Protein AF-A0A3M4BGN0-F1 (afdb_monomer)

Mean predicted aligned error: 14.98 Å

Secondary structure (DSSP, 8-state):
------------------------------------EEEEEEEEEE-GGGTTTS--EEEEEESSHHHHHHHHHHHHHHHHSPPPPPPTTS-HHHHHHHHHHHHHHHHHSTTHHHHHTTEEEEEEEEEE--

Radius of gyration: 33.38 Å; Cα contacts (8 Å, |Δi|>4): 127; chains: 1; bounding box: 102×39×57 Å

Structure (mmCIF, N/CA/C/O backbone):
data_AF-A0A3M4BGN0-F1
#
_entry.id   AF-A0A3M4BGN0-F1
#
loop_
_atom_site.group_PDB
_atom_site.id
_atom_site.type_symbol
_atom_site.label_atom_id
_atom_site.label_alt_id
_atom_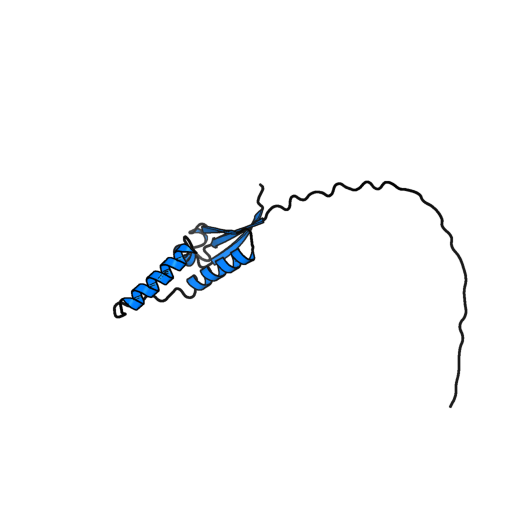site.label_comp_id
_atom_site.label_asym_id
_atom_site.label_entity_id
_atom_site.label_seq_id
_atom_site.pdbx_PDB_ins_code
_atom_site.Cartn_x
_atom_site.Cartn_y
_atom_site.Cartn_z
_atom_site.occupancy
_atom_site.B_iso_or_equiv
_atom_site.auth_seq_id
_atom_site.auth_comp_id
_atom_site.auth_asym_id
_atom_site.auth_atom_id
_atom_site.pdbx_PDB_model_num
ATOM 1 N N . MET A 1 1 ? -81.820 -8.443 -18.147 1.00 42.22 1 MET A N 1
ATOM 2 C CA . MET A 1 1 ? -81.457 -9.299 -16.997 1.00 42.22 1 MET A CA 1
ATOM 3 C C . MET A 1 1 ? -80.895 -8.373 -15.920 1.00 42.22 1 MET A C 1
ATOM 5 O O . MET A 1 1 ? -79.830 -7.822 -16.129 1.00 42.22 1 MET A O 1
ATOM 9 N N . THR A 1 2 ? -81.742 -7.835 -15.027 1.00 41.97 2 THR A N 1
ATOM 10 C CA . THR A 1 2 ? -81.914 -8.295 -13.619 1.00 41.97 2 THR A CA 1
ATOM 11 C C . THR A 1 2 ? -80.572 -8.353 -12.878 1.00 41.97 2 THR A C 1
ATOM 13 O O . THR A 1 2 ? -79.748 -9.171 -13.249 1.00 41.97 2 THR A O 1
ATOM 16 N N . GLY A 1 3 ? -80.254 -7.575 -11.845 1.00 36.34 3 GLY A N 1
ATOM 17 C CA . GLY A 1 3 ? -81.049 -6.799 -10.890 1.00 36.34 3 GLY A CA 1
ATOM 18 C C . GLY A 1 3 ? -80.558 -7.112 -9.461 1.00 36.34 3 GLY A C 1
ATOM 19 O O . GLY A 1 3 ? -80.111 -8.230 -9.232 1.00 36.34 3 GLY A O 1
ATOM 20 N N . LYS A 1 4 ? -80.760 -6.160 -8.529 1.00 47.09 4 LYS A N 1
ATOM 21 C CA . LYS A 1 4 ? -80.704 -6.251 -7.041 1.00 47.09 4 LYS A CA 1
ATOM 22 C C . LYS A 1 4 ? -79.312 -6.121 -6.390 1.00 47.09 4 LYS A C 1
ATOM 24 O O . LYS A 1 4 ? -78.408 -6.850 -6.757 1.00 47.09 4 LYS A O 1
ATOM 29 N N . SER A 1 5 ? -79.011 -5.160 -5.502 1.00 42.41 5 SER A N 1
ATOM 30 C CA . SER A 1 5 ? -79.666 -4.572 -4.297 1.00 42.41 5 SER A CA 1
ATOM 31 C C . SER A 1 5 ? -79.125 -5.177 -2.997 1.00 42.41 5 SER A C 1
ATOM 33 O O . SER A 1 5 ? -79.227 -6.386 -2.834 1.00 42.41 5 SER A O 1
ATOM 35 N N . ALA A 1 6 ? -78.665 -4.313 -2.076 1.00 44.16 6 ALA A N 1
ATOM 36 C CA . ALA A 1 6 ? -78.954 -4.269 -0.620 1.00 44.16 6 ALA A CA 1
ATOM 37 C C . ALA A 1 6 ? -77.784 -3.563 0.116 1.00 44.16 6 ALA A C 1
ATOM 39 O O . ALA A 1 6 ? -76.650 -4.006 0.014 1.00 44.16 6 ALA A O 1
ATOM 40 N N . THR A 1 7 ? -77.931 -2.346 0.654 1.00 40.47 7 THR A N 1
ATOM 41 C CA . THR A 1 7 ? -78.602 -1.944 1.916 1.00 40.47 7 THR A CA 1
ATOM 42 C C . THR A 1 7 ? -77.749 -2.214 3.169 1.00 40.47 7 THR A C 1
ATOM 44 O O . THR A 1 7 ? -77.512 -3.359 3.534 1.00 40.47 7 THR A O 1
ATOM 47 N N . ALA A 1 8 ? -77.323 -1.125 3.829 1.00 46.25 8 ALA A N 1
ATOM 48 C CA . ALA A 1 8 ? -76.659 -1.079 5.143 1.00 46.25 8 ALA A CA 1
ATOM 49 C C . ALA A 1 8 ? -77.583 -1.543 6.294 1.00 46.25 8 ALA A C 1
ATOM 51 O O . ALA A 1 8 ? -78.798 -1.612 6.099 1.00 46.25 8 ALA A O 1
ATOM 52 N N . PRO A 1 9 ? -77.063 -1.740 7.526 1.00 49.66 9 PRO A N 1
ATOM 53 C CA . PRO A 1 9 ? -77.361 -0.701 8.519 1.00 49.66 9 PRO A CA 1
ATOM 54 C C . PRO A 1 9 ? -76.294 -0.428 9.603 1.00 49.66 9 PRO A C 1
ATOM 56 O O . PRO A 1 9 ? -75.340 -1.163 9.825 1.00 49.66 9 PRO A O 1
ATOM 59 N N . LYS A 1 10 ? -76.557 0.704 10.264 1.00 46.44 10 LYS A N 1
ATOM 60 C CA . LYS A 1 10 ? -75.937 1.364 11.421 1.00 46.44 10 LYS A CA 1
ATOM 61 C C . LYS A 1 10 ? -75.920 0.537 12.726 1.00 46.44 10 LYS A C 1
ATOM 63 O O . LYS A 1 10 ? -76.901 -0.128 13.038 1.00 46.44 10 LYS A O 1
ATOM 68 N N . GLY A 1 11 ? -74.909 0.799 13.561 1.00 36.41 11 GLY A N 1
ATOM 69 C CA . GLY A 1 11 ? -74.920 0.764 15.041 1.00 36.41 11 GLY A CA 1
ATOM 70 C C . GLY A 1 11 ? -73.712 1.595 15.524 1.00 36.41 11 GLY A C 1
ATOM 71 O O . GLY A 1 11 ? -72.624 1.379 15.007 1.00 36.41 11 GLY A O 1
ATOM 72 N N . LEU A 1 12 ? -73.820 2.722 16.253 1.00 35.22 12 LEU A N 1
ATOM 73 C CA . LEU A 1 12 ? -74.226 2.908 17.666 1.00 35.22 12 LEU A CA 1
ATOM 74 C C . LEU A 1 12 ? -73.412 1.950 18.577 1.00 35.22 12 LEU A C 1
ATOM 76 O O . LEU A 1 12 ? -73.491 0.753 18.358 1.00 35.22 12 LEU A O 1
ATOM 80 N N . VAL A 1 13 ? -72.615 2.327 19.590 1.00 42.50 13 VAL A N 1
ATOM 81 C CA . VAL A 1 13 ? -72.640 3.462 20.534 1.00 42.50 13 VAL A CA 1
ATOM 82 C C . VAL A 1 13 ? -71.286 3.578 21.274 1.00 42.50 13 VAL A C 1
ATOM 84 O O . VAL A 1 13 ? -70.591 2.586 21.455 1.00 42.50 13 VAL A O 1
ATOM 87 N N . ALA A 1 14 ? -70.993 4.803 21.723 1.00 42.88 14 ALA A N 1
ATOM 88 C CA . ALA A 1 14 ? -70.187 5.275 22.861 1.00 42.88 14 ALA A CA 1
ATOM 89 C C . ALA A 1 14 ? -69.300 4.322 23.702 1.00 42.88 14 ALA A C 1
ATOM 91 O O . ALA A 1 14 ? -69.783 3.370 24.304 1.00 42.88 14 ALA A O 1
ATOM 92 N N . ALA A 1 15 ? -68.071 4.784 23.972 1.00 46.44 15 ALA A N 1
ATOM 93 C CA . ALA A 1 15 ? -67.510 4.786 25.326 1.00 46.44 15 ALA A CA 1
ATOM 94 C C . ALA A 1 15 ? -66.529 5.959 25.511 1.00 46.44 15 ALA A C 1
ATOM 96 O O . ALA A 1 15 ? -65.530 6.094 24.811 1.00 46.44 15 ALA A O 1
ATOM 97 N N . VAL A 1 16 ? -66.879 6.816 26.467 1.00 44.47 16 VAL A N 1
ATOM 98 C CA . VAL A 1 16 ? -66.052 7.837 27.114 1.00 44.47 16 VAL A CA 1
ATOM 99 C C . VAL A 1 16 ? -64.874 7.170 27.831 1.00 44.47 16 VAL A C 1
ATOM 101 O O . VAL A 1 16 ? -65.072 6.153 28.492 1.00 44.47 16 VAL A O 1
ATOM 104 N N . ASN A 1 17 ? -63.691 7.790 27.812 1.00 44.62 17 ASN A N 1
ATOM 105 C CA . ASN A 1 17 ? -62.961 7.970 29.065 1.00 44.62 17 ASN A CA 1
ATOM 106 C C . ASN A 1 17 ? -62.031 9.180 29.024 1.00 44.62 17 ASN A C 1
ATOM 108 O O . ASN A 1 17 ? -61.251 9.383 28.097 1.00 44.62 17 ASN A O 1
ATOM 112 N N . GLN A 1 18 ? -62.188 10.001 30.050 1.00 39.91 18 GLN A N 1
ATOM 113 C CA . GLN A 1 18 ? -61.552 11.283 30.256 1.00 39.91 18 GLN A CA 1
ATOM 114 C C . GLN A 1 18 ? -60.597 11.150 31.439 1.00 39.91 18 GLN A C 1
ATOM 116 O O . GLN A 1 18 ? -60.998 10.654 32.487 1.00 39.91 18 GLN A O 1
ATOM 121 N N . GLY A 1 19 ? -59.376 11.660 31.274 1.00 35.94 19 GLY A N 1
ATOM 122 C CA . GLY A 1 19 ? -58.417 11.883 32.355 1.00 35.94 19 GLY A CA 1
ATOM 123 C C . GLY A 1 19 ? -57.215 10.943 32.311 1.00 35.94 19 GLY A C 1
ATOM 124 O O . GLY A 1 19 ? -57.357 9.744 32.494 1.00 35.94 19 GLY A O 1
ATOM 125 N N . ASP A 1 20 ? -56.017 11.489 32.115 1.00 41.50 20 ASP A N 1
ATOM 126 C CA . ASP A 1 20 ? -55.219 11.866 33.280 1.00 41.50 20 ASP A CA 1
ATOM 127 C C . ASP A 1 20 ? -54.148 12.899 32.900 1.00 41.50 20 ASP A C 1
ATOM 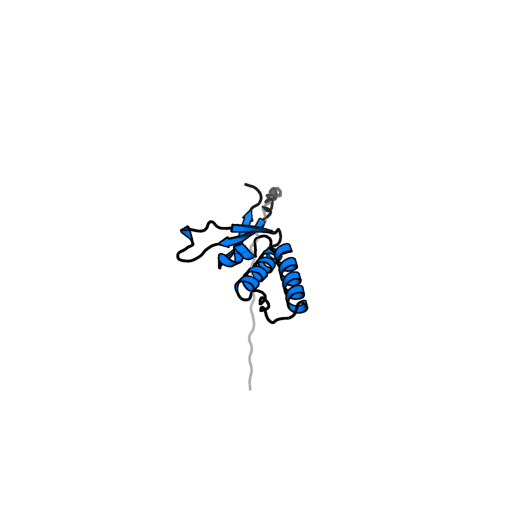129 O O . ASP A 1 20 ? -53.633 12.933 31.782 1.00 41.50 20 ASP A O 1
ATOM 133 N N . LYS A 1 21 ? -53.889 13.816 33.829 1.00 47.06 21 LYS A N 1
ATOM 134 C CA . LYS A 1 21 ? -52.903 14.885 33.719 1.00 47.06 21 LYS A CA 1
ATOM 135 C C . LYS A 1 21 ? -51.541 14.325 34.107 1.00 47.06 21 LYS A C 1
ATOM 137 O O . LYS A 1 21 ? -51.410 13.830 35.214 1.00 47.06 21 LYS A O 1
ATOM 142 N N . SER A 1 22 ? -50.504 14.565 33.310 1.00 44.34 22 SER A N 1
ATOM 143 C CA . SER A 1 22 ? -49.144 14.772 33.833 1.00 44.34 22 SER A CA 1
ATOM 144 C C . SER A 1 22 ? -48.285 15.498 32.790 1.00 44.34 22 SER A C 1
ATOM 146 O O . SER A 1 22 ? -47.874 14.890 31.802 1.00 44.34 22 SER A O 1
ATOM 148 N N . PRO A 1 23 ? -48.012 16.806 32.975 1.00 54.91 23 PRO A N 1
ATOM 149 C CA . PRO A 1 23 ? -46.808 17.413 32.423 1.00 54.91 23 PRO A CA 1
ATOM 150 C C . PRO A 1 23 ? -45.602 16.819 33.177 1.00 54.91 23 PRO A C 1
ATOM 152 O O . PRO A 1 23 ? -45.789 16.119 34.165 1.00 54.91 23 PRO A O 1
ATOM 155 N N . TRP A 1 24 ? -44.371 17.115 32.764 1.00 49.50 24 TRP A N 1
ATOM 156 C CA . TRP A 1 24 ? -43.132 16.653 33.421 1.00 49.50 24 TRP A CA 1
ATOM 157 C C . TRP A 1 24 ? -42.713 15.203 33.105 1.00 49.50 24 TRP A C 1
ATOM 159 O O . TRP A 1 24 ? -42.538 14.369 33.988 1.00 49.50 24 TRP A O 1
ATOM 169 N N . LEU A 1 25 ? -42.393 14.934 31.839 1.00 45.56 25 LEU A N 1
ATOM 170 C CA . LEU A 1 25 ? -41.218 14.109 31.554 1.00 45.56 25 LEU A CA 1
ATOM 171 C C . LEU A 1 25 ? -40.114 15.038 31.065 1.00 45.56 25 LEU A C 1
ATOM 173 O O . LEU A 1 25 ? -40.009 15.386 29.892 1.00 45.56 25 LEU A O 1
ATOM 177 N N . THR A 1 26 ? -39.364 15.511 32.058 1.00 49.91 26 THR A N 1
ATOM 178 C CA . THR A 1 26 ? -37.948 15.858 32.009 1.00 49.91 26 THR A CA 1
ATOM 179 C C . THR A 1 26 ? -37.274 15.327 30.751 1.00 49.91 26 THR A C 1
ATOM 181 O O . THR A 1 26 ? -37.213 14.116 30.538 1.00 49.91 26 THR A O 1
ATOM 184 N N . ALA A 1 27 ? -36.750 16.244 29.936 1.00 52.84 27 ALA A N 1
ATOM 185 C CA . ALA A 1 27 ? -35.773 15.921 28.916 1.00 52.84 27 ALA A CA 1
ATOM 186 C C . ALA A 1 27 ? -34.683 15.063 29.567 1.00 52.84 27 ALA A C 1
ATOM 188 O O . ALA A 1 27 ? -33.934 15.548 30.418 1.00 52.84 27 ALA A O 1
ATOM 189 N N . ALA A 1 28 ? -34.631 13.781 29.205 1.00 52.94 28 ALA A N 1
ATOM 190 C CA . ALA A 1 28 ? -33.478 12.960 29.515 1.00 52.94 28 ALA A CA 1
ATOM 191 C C . ALA A 1 28 ? -32.243 13.713 28.998 1.00 52.94 28 ALA A C 1
ATOM 193 O O . ALA A 1 28 ? -32.307 14.270 27.890 1.00 52.94 28 ALA A O 1
ATOM 194 N N . PRO A 1 29 ? -31.136 13.781 29.758 1.00 48.94 29 PRO A N 1
ATOM 195 C CA . PRO A 1 29 ? -29.893 14.234 29.167 1.00 48.94 29 PRO A CA 1
ATOM 196 C C . PRO A 1 29 ? -29.678 13.351 27.940 1.00 48.94 29 PRO A C 1
ATOM 198 O O . PRO A 1 29 ? -29.674 12.124 28.056 1.00 48.94 29 PRO A O 1
ATOM 201 N N . ARG A 1 30 ? -29.574 13.960 26.750 1.00 54.06 30 ARG A N 1
ATOM 202 C CA . ARG A 1 30 ? -28.987 13.252 25.616 1.00 54.06 30 ARG A CA 1
ATOM 203 C C . ARG A 1 30 ? -27.653 12.780 26.157 1.00 54.06 30 ARG A C 1
ATOM 205 O O . ARG A 1 30 ? -26.814 13.621 26.481 1.00 54.06 30 ARG A O 1
ATOM 212 N N . SER A 1 31 ? -27.504 11.473 26.347 1.00 48.56 31 SER A N 1
ATOM 213 C CA . SER A 1 31 ? -26.191 10.877 26.460 1.00 48.56 31 SER A CA 1
ATOM 214 C C . SER A 1 31 ? -25.467 11.378 25.229 1.00 48.56 31 SER A C 1
ATOM 216 O O . SER A 1 31 ? -25.762 10.960 24.113 1.00 48.56 31 SER A O 1
ATOM 218 N N . THR A 1 32 ? -24.608 12.373 25.413 1.00 55.81 32 THR A N 1
ATOM 219 C CA . THR A 1 32 ? -23.556 12.641 24.462 1.00 55.81 32 THR A CA 1
ATOM 220 C C . THR A 1 32 ? -22.716 11.379 24.535 1.00 55.81 32 THR A C 1
ATOM 222 O O . THR A 1 32 ? -21.774 11.299 25.320 1.00 55.81 32 THR A O 1
ATOM 225 N N . GLU A 1 33 ? -23.105 10.348 23.778 1.00 52.66 33 GLU A N 1
ATOM 226 C CA . GLU A 1 33 ? -22.125 9.471 23.174 1.00 52.66 33 GLU A CA 1
ATOM 227 C C . GLU A 1 33 ? -21.112 10.447 22.594 1.00 52.66 33 GLU A C 1
ATOM 229 O O . GLU A 1 33 ? -21.384 11.164 21.629 1.00 52.66 33 GLU A O 1
ATOM 234 N N . ARG A 1 34 ? -19.963 10.586 23.264 1.00 56.44 34 ARG A N 1
ATOM 235 C CA . ARG A 1 34 ? -18.777 10.992 22.534 1.00 56.44 34 ARG A CA 1
ATOM 236 C C . ARG A 1 34 ? -18.714 9.947 21.440 1.00 56.44 34 ARG A C 1
ATOM 238 O O . ARG A 1 34 ? -18.432 8.797 21.762 1.00 56.44 34 ARG A O 1
ATOM 245 N N . SER A 1 35 ? -19.077 10.307 20.209 1.00 58.34 35 SER A N 1
ATOM 246 C CA . SER A 1 35 ? -18.742 9.484 19.058 1.00 58.34 35 SER A CA 1
ATOM 247 C C . SER A 1 35 ? -17.264 9.178 19.225 1.00 58.34 35 SER A C 1
ATOM 249 O O . SER A 1 35 ? -16.440 10.092 19.151 1.00 58.34 35 SER A O 1
ATOM 251 N N . MET A 1 36 ? -16.947 7.936 19.590 1.00 63.72 36 MET A N 1
ATOM 252 C CA . MET A 1 36 ? -15.570 7.483 19.653 1.00 63.72 36 MET A CA 1
ATOM 253 C C . MET A 1 36 ? -15.055 7.680 18.238 1.00 63.72 36 MET A C 1
ATOM 255 O O . MET A 1 36 ? -15.559 7.052 17.305 1.00 63.72 36 MET A O 1
ATOM 259 N N . ALA A 1 37 ? -14.149 8.639 18.057 1.00 79.38 37 ALA A N 1
ATOM 260 C CA . ALA A 1 37 ? -13.588 8.894 16.745 1.00 79.38 37 ALA A CA 1
ATOM 261 C C . ALA A 1 37 ? -12.899 7.593 16.323 1.00 79.38 37 ALA A C 1
ATOM 263 O O . ALA A 1 37 ? -11.991 7.125 16.998 1.00 79.38 37 ALA A O 1
ATOM 264 N N . THR A 1 38 ? -13.407 6.940 15.287 1.00 88.94 38 THR A N 1
ATOM 265 C CA . THR A 1 38 ? -12.817 5.697 14.789 1.00 88.94 38 THR A CA 1
ATOM 266 C C . THR A 1 38 ? -11.781 6.075 13.751 1.00 88.94 38 THR A C 1
ATOM 268 O O . THR A 1 38 ? -12.030 6.946 12.920 1.00 88.94 38 THR A O 1
ATOM 271 N N . VAL A 1 39 ? -10.613 5.449 13.822 1.00 94.31 39 VAL A N 1
ATOM 272 C CA . VAL A 1 39 ? -9.598 5.531 12.774 1.00 94.31 39 VAL A CA 1
ATOM 273 C C . VAL A 1 39 ? -9.399 4.164 12.150 1.00 94.31 39 VAL A C 1
ATOM 275 O O . VAL A 1 39 ? -9.663 3.135 12.765 1.00 94.31 39 VAL A O 1
ATOM 278 N N . PHE A 1 40 ? -8.917 4.165 10.921 1.00 95.25 40 PHE A N 1
ATOM 279 C CA . PHE A 1 40 ? -8.779 2.990 10.083 1.00 95.25 40 PHE A CA 1
ATOM 280 C C . PHE A 1 40 ? -7.293 2.717 9.875 1.00 95.25 40 PHE A C 1
ATOM 282 O O . PHE A 1 40 ? -6.595 3.492 9.222 1.00 95.25 40 PHE A O 1
ATOM 289 N N . LEU A 1 41 ? -6.786 1.643 10.477 1.00 94.88 41 LEU A N 1
ATOM 290 C CA . LEU A 1 41 ? -5.396 1.216 10.340 1.00 94.88 41 LEU A CA 1
ATOM 291 C C . LEU A 1 41 ? -5.276 0.218 9.193 1.00 94.88 41 LEU A C 1
ATOM 293 O O . LEU A 1 41 ? -5.821 -0.879 9.276 1.00 94.88 41 LEU A O 1
ATOM 297 N N . VAL A 1 42 ? -4.497 0.563 8.171 1.00 95.38 42 VAL A N 1
ATOM 298 C CA . VAL A 1 42 ? -4.052 -0.395 7.158 1.00 95.38 42 VAL A CA 1
ATOM 299 C C . VAL A 1 42 ? -2.834 -1.150 7.680 1.00 95.38 42 VAL A C 1
ATOM 301 O O . VAL A 1 42 ? -1.862 -0.550 8.151 1.00 95.38 42 VAL A O 1
ATOM 304 N N . MET A 1 43 ? -2.879 -2.474 7.591 1.00 94.88 43 MET A N 1
ATOM 305 C CA . MET A 1 43 ? -1.846 -3.371 8.097 1.00 94.88 43 MET A CA 1
ATOM 306 C C . MET A 1 43 ? -1.617 -4.526 7.122 1.00 94.88 43 MET A C 1
ATOM 308 O O . MET A 1 43 ? -2.561 -5.050 6.530 1.00 94.88 43 MET A O 1
ATOM 312 N N . ALA A 1 44 ? -0.360 -4.943 6.988 1.00 93.19 44 ALA A N 1
ATOM 313 C CA . ALA A 1 44 ? 0.006 -6.168 6.294 1.00 93.19 44 ALA A CA 1
ATOM 314 C C . ALA A 1 44 ? 0.172 -7.317 7.297 1.00 93.19 44 ALA A C 1
ATOM 316 O O . ALA A 1 44 ? 0.798 -7.167 8.348 1.00 93.19 44 ALA A O 1
ATOM 317 N N . THR A 1 45 ? -0.385 -8.480 6.978 1.00 87.62 45 THR A N 1
ATOM 318 C CA . THR A 1 45 ? -0.316 -9.689 7.806 1.00 87.62 45 THR A CA 1
ATOM 319 C C . THR A 1 45 ? 0.206 -10.839 6.963 1.00 87.62 45 THR A C 1
ATOM 321 O O . THR A 1 45 ? -0.085 -10.925 5.779 1.00 87.62 45 THR A O 1
ATOM 324 N N . ALA A 1 46 ? 1.047 -11.692 7.541 1.00 79.69 46 ALA A N 1
ATOM 325 C CA . ALA A 1 46 ? 1.490 -12.887 6.842 1.00 79.69 46 ALA A CA 1
ATOM 326 C C . ALA A 1 46 ? 0.409 -13.961 6.983 1.00 79.69 46 ALA A C 1
ATOM 328 O O . ALA A 1 46 ? -0.134 -14.147 8.074 1.00 79.69 46 ALA A O 1
ATOM 329 N N . SER A 1 47 ? 0.120 -14.692 5.910 1.00 68.50 47 SER A N 1
ATOM 330 C CA . SER A 1 47 ? -0.743 -15.874 5.971 1.00 68.50 47 SER A CA 1
ATOM 331 C C . SER A 1 47 ? 0.036 -17.172 5.764 1.00 68.50 47 SER A C 1
ATOM 333 O O . SER A 1 47 ? 1.222 -17.188 5.421 1.00 68.50 47 SER A O 1
ATOM 335 N N . GLY A 1 48 ? -0.642 -18.293 6.011 1.00 66.62 48 GLY A N 1
ATOM 336 C CA . GLY A 1 48 ? -0.103 -19.625 5.762 1.00 66.62 48 GLY A CA 1
ATOM 337 C C . GLY A 1 48 ? 1.018 -20.019 6.725 1.00 66.62 48 GLY A C 1
ATOM 338 O O . GLY A 1 48 ? 1.038 -19.625 7.889 1.00 66.62 48 GLY A O 1
ATOM 339 N N . PHE A 1 49 ? 1.962 -20.826 6.236 1.00 60.34 49 PHE A N 1
ATOM 340 C CA . PHE A 1 49 ? 3.000 -21.471 7.054 1.00 60.34 49 PHE A CA 1
ATOM 341 C C . PHE A 1 49 ? 3.964 -20.481 7.739 1.00 60.34 49 PHE A C 1
ATOM 343 O O . PHE A 1 49 ? 4.638 -20.845 8.695 1.00 60.34 49 PHE A O 1
ATOM 350 N N . ARG A 1 50 ? 4.012 -19.222 7.276 1.00 65.50 50 ARG A N 1
ATOM 351 C CA . ARG A 1 50 ? 4.870 -18.155 7.823 1.00 65.50 50 ARG A CA 1
ATOM 352 C C . ARG A 1 50 ? 4.132 -17.157 8.719 1.00 65.50 50 ARG A C 1
ATOM 354 O O . ARG A 1 50 ? 4.757 -16.218 9.208 1.00 65.50 50 ARG A O 1
ATOM 361 N N . ALA A 1 51 ? 2.833 -17.343 8.964 1.00 66.88 51 ALA A N 1
ATOM 362 C CA . ALA A 1 51 ? 2.040 -16.430 9.793 1.00 66.88 51 ALA A CA 1
ATOM 363 C C . ALA A 1 51 ? 2.602 -16.283 11.221 1.00 66.88 51 ALA A C 1
ATOM 365 O O . ALA A 1 51 ? 2.553 -15.206 11.804 1.00 66.88 51 ALA A O 1
ATOM 366 N N . SER A 1 52 ? 3.197 -17.346 11.768 1.00 67.44 52 SER A N 1
ATOM 367 C CA . SER A 1 52 ? 3.862 -17.344 13.079 1.00 67.44 52 SER A CA 1
ATOM 368 C C . SER A 1 52 ? 5.270 -16.736 13.076 1.00 67.44 52 SER A C 1
ATOM 370 O O . SER A 1 52 ? 5.805 -16.445 14.141 1.00 67.44 52 SER A O 1
ATOM 372 N N . GLU A 1 53 ? 5.882 -16.548 11.906 1.00 71.56 53 GLU A N 1
ATOM 373 C CA . GLU A 1 53 ? 7.260 -16.052 11.759 1.00 71.56 53 GLU A CA 1
ATOM 374 C C . GLU A 1 53 ? 7.322 -14.546 11.482 1.00 71.56 53 GLU A C 1
ATOM 376 O O . GLU A 1 53 ? 8.363 -13.918 11.671 1.00 71.56 53 GLU A O 1
ATOM 381 N N . ARG A 1 54 ? 6.212 -13.950 11.034 1.00 79.06 54 ARG A N 1
ATOM 382 C CA . ARG A 1 54 ? 6.135 -12.529 10.692 1.00 79.06 54 ARG A CA 1
ATOM 383 C C . ARG A 1 54 ? 5.098 -11.824 11.543 1.00 79.06 54 ARG A C 1
ATOM 385 O O . ARG A 1 54 ? 3.903 -12.079 11.434 1.00 79.06 54 ARG A O 1
ATOM 392 N N . GLN A 1 55 ? 5.573 -10.881 12.352 1.00 84.81 55 GLN A N 1
ATOM 393 C CA . GLN A 1 55 ? 4.683 -9.978 13.065 1.00 84.81 55 GLN A CA 1
ATOM 394 C C . GLN A 1 55 ? 3.917 -9.100 12.072 1.00 84.81 55 GLN A C 1
ATOM 396 O O . GLN A 1 55 ? 4.529 -8.644 11.098 1.00 84.81 55 GLN A O 1
ATOM 401 N N . PRO A 1 56 ? 2.620 -8.843 12.320 1.00 88.19 56 PRO A N 1
ATOM 402 C CA . PRO A 1 56 ? 1.845 -7.889 11.545 1.00 88.19 56 PRO A CA 1
ATOM 403 C C . PRO A 1 56 ? 2.558 -6.542 11.427 1.00 88.19 56 PRO A C 1
ATOM 405 O O . PRO A 1 56 ? 3.097 -6.030 12.409 1.00 88.19 56 PRO A O 1
ATOM 408 N N . LEU A 1 57 ? 2.554 -5.975 10.225 1.00 90.94 57 LEU A N 1
ATOM 409 C CA . LEU A 1 57 ? 3.219 -4.718 9.917 1.00 90.94 57 LEU A CA 1
ATOM 410 C C . LEU A 1 57 ? 2.167 -3.606 9.787 1.00 90.94 57 LEU A C 1
ATOM 412 O O . LEU A 1 57 ? 1.463 -3.564 8.775 1.00 90.94 57 LEU A O 1
ATOM 416 N N . PRO A 1 58 ? 2.016 -2.715 10.786 1.00 92.44 58 PRO A N 1
ATOM 417 C CA . PRO A 1 58 ? 1.154 -1.546 10.656 1.00 92.44 58 PRO A CA 1
ATOM 418 C C . PRO A 1 58 ? 1.761 -0.571 9.643 1.00 92.44 58 PRO A C 1
ATOM 420 O O . PRO A 1 58 ? 2.955 -0.282 9.702 1.00 92.44 58 PRO A O 1
ATOM 423 N N . LEU A 1 59 ? 0.944 -0.067 8.717 1.00 94.00 59 LEU A N 1
ATOM 424 C CA . LEU A 1 59 ? 1.428 0.743 7.600 1.00 94.00 59 LEU A CA 1
ATOM 425 C C . LEU A 1 59 ? 1.011 2.203 7.725 1.00 94.00 59 LEU A C 1
ATOM 427 O O . LEU A 1 59 ? 1.858 3.095 7.731 1.00 94.00 59 LEU A O 1
ATOM 431 N N . ARG A 1 60 ? -0.297 2.457 7.823 1.00 94.31 60 ARG A N 1
ATOM 432 C CA . ARG A 1 60 ? -0.835 3.820 7.838 1.00 94.31 60 ARG A CA 1
ATOM 433 C C . ARG A 1 60 ? -2.213 3.879 8.481 1.00 94.31 60 ARG A C 1
ATOM 435 O O . ARG A 1 60 ? -2.992 2.940 8.368 1.00 94.31 60 ARG A O 1
ATOM 442 N N . VAL A 1 61 ? -2.500 4.998 9.140 1.00 94.38 61 VAL A N 1
ATOM 443 C CA . VAL A 1 61 ? -3.793 5.287 9.766 1.00 94.38 61 VAL A CA 1
ATOM 444 C C . VAL A 1 61 ? -4.521 6.362 8.966 1.00 94.38 61 VAL A C 1
ATOM 446 O O . VAL A 1 61 ? -3.907 7.347 8.552 1.00 94.38 61 VAL A O 1
ATOM 449 N N . PHE A 1 62 ? -5.825 6.181 8.791 1.00 94.88 62 PHE A N 1
ATOM 450 C CA . PHE A 1 62 ? -6.734 7.098 8.113 1.00 94.88 62 PHE A CA 1
ATOM 451 C C . PHE A 1 62 ? -7.910 7.447 9.023 1.00 94.88 62 PHE A C 1
ATOM 453 O O . PHE A 1 62 ? -8.285 6.671 9.899 1.00 94.88 62 PHE A O 1
ATOM 460 N N . VAL A 1 63 ? -8.499 8.621 8.819 1.00 94.38 63 VAL A N 1
ATOM 461 C CA . VAL A 1 63 ? -9.738 9.028 9.509 1.00 94.38 63 VAL A CA 1
ATOM 462 C C . VAL A 1 63 ? -10.968 8.634 8.689 1.00 94.38 63 VAL A C 1
ATOM 464 O O . VAL A 1 63 ? -12.040 8.430 9.248 1.00 94.38 63 VAL A O 1
ATOM 467 N N . ASP A 1 64 ? -10.803 8.487 7.374 1.00 94.25 64 ASP A N 1
ATOM 468 C CA . ASP A 1 64 ? -11.843 8.052 6.452 1.00 94.25 64 ASP A CA 1
ATOM 469 C C . ASP A 1 64 ? -11.600 6.607 5.993 1.00 94.25 64 ASP A C 1
ATOM 471 O O . ASP A 1 64 ? -10.476 6.216 5.663 1.00 94.25 64 ASP A O 1
ATOM 475 N N . ARG A 1 65 ? -12.666 5.800 5.987 1.00 94.38 65 ARG A N 1
ATOM 476 C CA . ARG A 1 65 ? -12.595 4.382 5.618 1.00 94.38 65 ARG A CA 1
ATOM 477 C C . ARG A 1 65 ? -12.299 4.194 4.131 1.00 94.38 65 ARG A C 1
ATOM 479 O O . ARG A 1 65 ? -11.508 3.327 3.781 1.00 94.38 65 ARG A O 1
ATOM 486 N N . SER A 1 66 ? -12.911 5.010 3.275 1.00 96.69 66 SER A N 1
ATOM 487 C CA . SER A 1 66 ? -12.750 4.912 1.822 1.00 96.69 66 SER A CA 1
ATOM 488 C C . SER A 1 66 ? -11.334 5.282 1.384 1.00 96.69 66 SER A C 1
ATOM 490 O O . SER A 1 66 ? -10.791 4.647 0.483 1.00 96.69 66 SER A O 1
ATOM 492 N N . GLU A 1 67 ? -10.688 6.231 2.069 1.00 96.38 67 GLU A N 1
ATOM 493 C CA . GLU A 1 67 ? -9.269 6.528 1.854 1.00 96.38 67 GLU A CA 1
ATOM 494 C C . GLU A 1 67 ? -8.371 5.348 2.249 1.00 96.38 67 GLU A C 1
ATOM 496 O O . GLU A 1 67 ? -7.422 5.033 1.529 1.00 96.38 67 GLU A O 1
ATOM 501 N N . ALA A 1 68 ? -8.679 4.672 3.363 1.00 96.06 68 ALA A N 1
ATOM 502 C CA . ALA A 1 68 ? -7.940 3.491 3.804 1.00 96.06 68 ALA A CA 1
ATOM 503 C C . ALA A 1 68 ? -8.080 2.324 2.820 1.00 96.06 68 ALA A C 1
ATOM 505 O O . ALA A 1 68 ? -7.076 1.713 2.458 1.00 96.06 68 ALA A O 1
ATOM 506 N N . ASP A 1 69 ? -9.305 2.039 2.372 1.00 96.31 69 ASP A N 1
ATOM 507 C CA . ASP A 1 69 ? -9.581 0.976 1.404 1.00 96.31 69 ASP A CA 1
ATOM 508 C C . ASP A 1 69 ? -8.93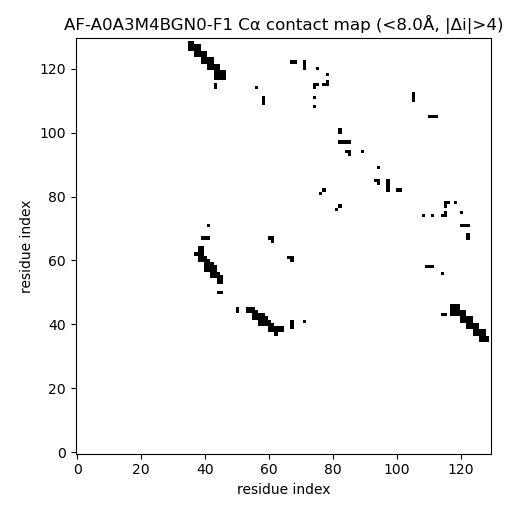5 1.305 0.041 1.00 96.31 69 ASP A C 1
ATOM 510 O O . ASP A 1 69 ? -8.241 0.471 -0.530 1.00 96.31 69 ASP A O 1
ATOM 514 N N . GLY A 1 70 ? -9.015 2.552 -0.436 1.00 95.69 70 GLY A N 1
ATOM 515 C CA . GLY A 1 70 ? -8.344 2.956 -1.678 1.00 95.69 70 GLY A CA 1
ATOM 516 C C . GLY A 1 70 ? -6.811 2.914 -1.598 1.00 95.69 70 GLY A C 1
ATOM 517 O O . GLY A 1 70 ? -6.134 2.704 -2.605 1.00 95.69 70 GLY A O 1
ATOM 518 N N . TRP A 1 71 ? -6.234 3.110 -0.410 1.00 95.38 71 TRP A N 1
ATOM 519 C CA . TRP A 1 71 ? -4.797 2.930 -0.189 1.00 95.38 71 TRP A CA 1
ATOM 520 C C . TRP A 1 71 ? -4.413 1.443 -0.093 1.00 95.38 71 TRP A C 1
ATOM 522 O O . TRP A 1 71 ? -3.364 1.046 -0.599 1.00 95.38 71 TRP A O 1
ATOM 532 N N . LEU A 1 72 ? -5.276 0.613 0.504 1.00 94.44 72 LEU A N 1
ATOM 533 C CA . LEU A 1 72 ? -5.151 -0.846 0.535 1.00 94.44 72 LEU A CA 1
ATOM 534 C C . LEU A 1 72 ? -5.164 -1.447 -0.879 1.00 94.44 72 LEU A C 1
ATOM 536 O O . LEU A 1 72 ? -4.305 -2.271 -1.191 1.00 94.44 72 LEU A O 1
ATOM 540 N N . ASP A 1 73 ? -6.082 -1.007 -1.739 1.00 94.88 73 ASP A N 1
ATOM 541 C CA . ASP A 1 73 ? -6.210 -1.502 -3.115 1.00 94.88 73 ASP A CA 1
ATOM 542 C C . ASP A 1 73 ? -4.916 -1.288 -3.910 1.00 94.88 73 ASP A C 1
ATOM 544 O O . ASP A 1 73 ? -4.415 -2.210 -4.546 1.00 94.88 73 ASP A O 1
ATOM 548 N N . LYS A 1 74 ? -4.281 -0.118 -3.773 1.00 93.00 74 LYS A N 1
ATOM 549 C CA . LYS A 1 74 ? -2.991 0.175 -4.424 1.00 93.00 74 LYS A CA 1
ATOM 550 C C . LYS A 1 74 ? -1.851 -0.735 -3.960 1.00 93.00 74 LYS A C 1
ATOM 552 O O . LYS A 1 74 ? -0.930 -1.006 -4.734 1.00 93.00 74 LYS A O 1
ATOM 557 N N . LEU A 1 75 ? -1.872 -1.187 -2.704 1.00 92.31 75 LEU A N 1
ATOM 558 C CA . LEU A 1 75 ? -0.906 -2.174 -2.212 1.00 92.31 75 LEU A CA 1
ATOM 559 C C . LEU A 1 75 ? -1.164 -3.559 -2.797 1.00 92.31 75 LEU A C 1
ATOM 561 O O . LEU A 1 75 ? -0.209 -4.249 -3.151 1.00 92.31 75 LEU A O 1
ATOM 565 N N . ILE A 1 76 ? -2.433 -3.958 -2.892 1.00 92.69 76 ILE A N 1
ATOM 566 C CA . ILE A 1 76 ? -2.828 -5.228 -3.504 1.00 92.69 76 ILE A CA 1
ATOM 567 C C . ILE A 1 76 ? -2.436 -5.227 -4.983 1.00 92.69 76 ILE A C 1
ATOM 569 O O . ILE A 1 76 ? -1.790 -6.170 -5.431 1.00 92.69 76 ILE A O 1
ATOM 573 N N . ASP A 1 77 ? -2.732 -4.151 -5.711 1.00 92.75 77 ASP A N 1
ATOM 574 C CA . ASP A 1 77 ? -2.355 -3.988 -7.116 1.00 92.75 77 ASP A CA 1
ATOM 575 C C . ASP A 1 77 ? -0.844 -4.125 -7.306 1.00 92.75 77 ASP A C 1
ATOM 577 O O . ASP A 1 77 ? -0.393 -4.873 -8.171 1.00 92.75 77 ASP A O 1
ATOM 581 N N . TYR A 1 78 ? -0.046 -3.471 -6.455 1.00 91.50 78 TYR A N 1
ATOM 582 C CA . TYR A 1 78 ? 1.409 -3.607 -6.497 1.00 91.50 78 TYR A CA 1
ATOM 583 C C . TYR A 1 78 ? 1.880 -5.030 -6.166 1.00 91.50 78 TYR A C 1
ATOM 585 O O . TYR A 1 78 ? 2.836 -5.514 -6.764 1.00 91.50 78 TYR A O 1
ATOM 593 N N . HIS A 1 79 ? 1.234 -5.711 -5.216 1.00 90.62 79 HIS A N 1
ATOM 594 C CA . HIS A 1 79 ? 1.558 -7.097 -4.879 1.00 90.62 79 HIS A CA 1
ATOM 595 C C . HIS A 1 79 ? 1.268 -8.057 -6.045 1.00 90.62 79 HIS A C 1
ATOM 597 O O . HIS A 1 79 ? 2.051 -8.972 -6.297 1.00 90.62 79 HIS A O 1
ATOM 603 N N . VAL A 1 80 ? 0.158 -7.846 -6.755 1.00 91.81 80 VAL A N 1
ATOM 604 C CA . VAL A 1 80 ? -0.291 -8.703 -7.860 1.00 91.81 80 VAL A CA 1
ATOM 605 C C . VAL A 1 80 ? 0.465 -8.406 -9.154 1.00 91.81 80 VAL A C 1
ATOM 607 O O . VAL A 1 80 ? 0.842 -9.329 -9.874 1.00 91.81 80 VAL A O 1
ATOM 610 N N . SER A 1 81 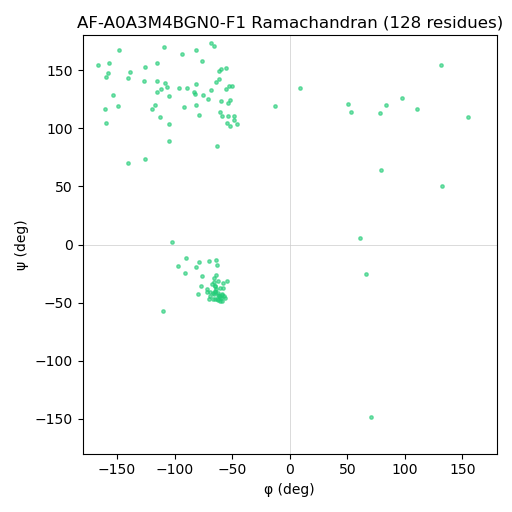? 0.670 -7.129 -9.461 1.00 91.50 81 SER A N 1
ATOM 611 C CA . SER A 1 81 ? 1.230 -6.656 -10.725 1.00 91.50 81 SER A CA 1
ATOM 612 C C . SER A 1 81 ? 2.185 -5.483 -10.480 1.00 91.50 81 SER A C 1
ATOM 614 O O . SER A 1 81 ? 1.867 -4.340 -10.828 1.00 91.50 81 SER A O 1
ATOM 616 N N . PRO A 1 82 ? 3.363 -5.733 -9.879 1.00 88.75 82 PRO A N 1
ATOM 617 C CA . PRO A 1 82 ? 4.355 -4.685 -9.688 1.00 88.75 82 PRO A CA 1
ATOM 618 C C . PRO A 1 82 ? 4.816 -4.132 -11.050 1.00 88.75 82 PRO A C 1
ATOM 620 O O . PRO A 1 82 ? 4.846 -4.886 -12.026 1.00 88.75 82 PRO A O 1
ATOM 623 N N . PRO A 1 83 ? 5.205 -2.844 -11.137 1.00 88.56 83 PRO A N 1
ATOM 624 C CA . PRO A 1 83 ? 5.760 -2.275 -12.360 1.00 88.56 83 PRO A CA 1
ATOM 625 C C . PRO A 1 83 ? 6.921 -3.114 -12.895 1.00 88.56 83 PRO A C 1
ATOM 627 O O . PRO A 1 83 ? 7.898 -3.356 -12.177 1.00 88.56 83 PRO A O 1
ATOM 630 N N . GLU A 1 84 ? 6.803 -3.547 -14.150 1.00 89.81 84 GLU A N 1
ATOM 631 C CA . GLU A 1 84 ? 7.806 -4.382 -14.805 1.00 89.81 84 GLU A C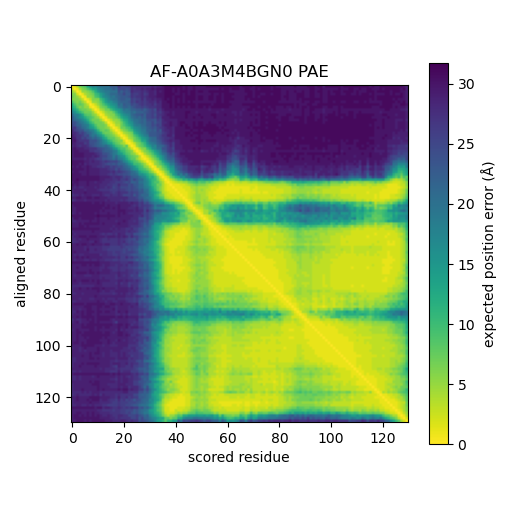A 1
ATOM 632 C C . GLU A 1 84 ? 9.142 -3.644 -14.846 1.00 89.81 84 GLU A C 1
ATOM 634 O O . GLU A 1 84 ? 9.236 -2.509 -15.311 1.00 89.81 84 GLU A O 1
ATOM 639 N N . GLN A 1 85 ? 10.171 -4.274 -14.285 1.00 91.88 85 GLN A N 1
ATOM 640 C CA . GLN A 1 85 ? 11.507 -3.707 -14.290 1.00 91.88 85 GLN A CA 1
ATOM 641 C C . GLN A 1 85 ? 12.107 -3.862 -15.694 1.00 91.88 85 GLN A C 1
ATOM 643 O O . GLN A 1 85 ? 12.150 -4.996 -16.178 1.00 91.88 85 GLN A O 1
ATOM 648 N N . PRO A 1 86 ? 12.632 -2.782 -16.303 1.00 93.25 86 PRO A N 1
ATOM 649 C CA . PRO A 1 86 ? 13.337 -2.879 -17.573 1.00 93.25 86 PRO A CA 1
ATOM 650 C C . PRO A 1 86 ? 14.491 -3.888 -17.515 1.00 93.25 86 PRO A C 1
ATOM 652 O O . PRO A 1 86 ? 15.099 -4.146 -16.469 1.00 93.25 86 PRO A O 1
ATOM 655 N N . HIS A 1 87 ? 14.808 -4.469 -18.661 1.00 91.88 87 HIS A N 1
ATOM 656 C CA . HIS A 1 87 ? 15.886 -5.422 -18.846 1.00 91.88 87 HIS A CA 1
ATOM 657 C C . HIS A 1 87 ? 17.179 -4.735 -19.297 1.00 91.88 87 HIS A C 1
ATOM 659 O O . HIS A 1 87 ? 17.207 -3.592 -19.739 1.00 91.88 87 HIS A O 1
ATOM 665 N N . GLY A 1 88 ? 18.308 -5.441 -19.186 1.00 82.00 88 GLY A N 1
ATOM 666 C CA . GLY A 1 88 ? 19.632 -4.862 -19.454 1.00 82.00 88 GLY A CA 1
ATOM 667 C C . GLY A 1 88 ? 19.877 -4.409 -20.901 1.00 82.00 88 GLY A C 1
ATOM 668 O O . GLY A 1 88 ? 20.857 -3.715 -21.149 1.00 82.00 88 GLY A O 1
ATOM 669 N N . SER A 1 89 ? 19.025 -4.810 -21.848 1.00 88.50 89 SER A N 1
ATOM 670 C CA . SER A 1 89 ? 19.041 -4.338 -23.240 1.00 88.50 89 SER A CA 1
ATOM 671 C C . SER A 1 89 ? 18.172 -3.105 -23.486 1.00 88.50 89 SER A C 1
ATOM 673 O O . SER A 1 89 ? 18.258 -2.530 -24.571 1.00 88.50 89 SER A O 1
ATOM 675 N N . ASP A 1 90 ? 17.331 -2.738 -22.521 1.00 91.62 90 ASP A N 1
ATOM 676 C CA . ASP A 1 90 ? 16.384 -1.636 -22.647 1.00 91.62 90 ASP A CA 1
ATOM 677 C C . ASP A 1 90 ? 17.110 -0.299 -22.505 1.00 91.62 90 ASP A C 1
ATOM 679 O O . ASP A 1 90 ? 18.233 -0.215 -21.990 1.00 91.62 90 ASP A O 1
ATOM 683 N N . ASN A 1 91 ? 16.500 0.755 -23.036 1.00 93.31 91 ASN A N 1
ATOM 684 C CA . ASN A 1 91 ? 17.170 2.041 -23.159 1.00 93.31 91 ASN A CA 1
ATOM 685 C C . ASN A 1 91 ? 17.134 2.824 -21.824 1.00 93.31 91 ASN A C 1
ATOM 687 O O . ASN A 1 91 ? 16.411 2.488 -20.888 1.00 93.31 91 ASN A O 1
ATOM 691 N N . GLU A 1 92 ? 17.933 3.891 -21.715 1.00 94.12 92 GLU A N 1
ATOM 692 C CA . GLU A 1 92 ? 17.997 4.706 -20.486 1.00 94.12 92 GLU A CA 1
ATOM 693 C C . GLU A 1 92 ? 16.670 5.425 -20.163 1.00 94.12 92 GLU A C 1
ATOM 695 O O . GLU A 1 92 ? 16.404 5.717 -18.996 1.00 94.12 92 GLU A O 1
ATOM 700 N N . GLU A 1 93 ? 15.836 5.705 -21.170 1.00 94.06 93 GLU A N 1
ATOM 701 C CA . GLU A 1 93 ? 14.518 6.326 -20.993 1.00 94.06 93 GLU A CA 1
ATOM 702 C C . GLU A 1 93 ? 13.579 5.375 -20.241 1.00 94.06 93 GLU A C 1
ATOM 704 O O . GLU A 1 93 ? 13.048 5.768 -19.201 1.00 94.06 93 GLU A O 1
ATOM 709 N N . ASP A 1 94 ? 13.518 4.100 -20.639 1.00 93.88 94 ASP A N 1
ATOM 710 C CA . ASP A 1 94 ? 12.740 3.051 -19.964 1.00 93.88 94 ASP A CA 1
ATOM 711 C C . ASP A 1 94 ? 13.159 2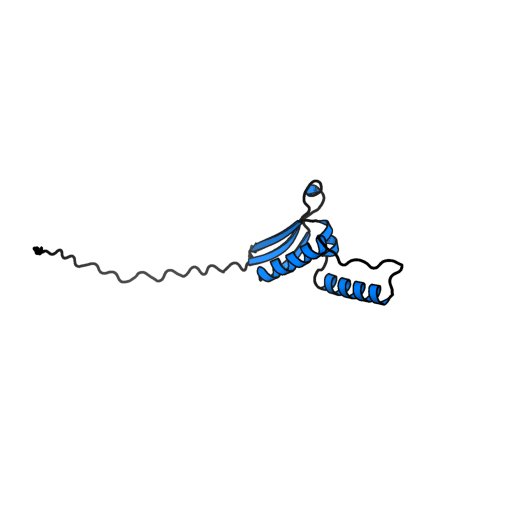.921 -18.483 1.00 93.88 94 ASP A C 1
ATOM 713 O O . ASP A 1 94 ? 12.338 2.897 -17.559 1.00 93.88 94 ASP A O 1
ATOM 717 N N . TRP A 1 95 ? 14.473 2.924 -18.223 1.00 93.69 95 TRP A N 1
ATOM 718 C CA . TRP A 1 95 ? 15.025 2.912 -16.864 1.00 93.69 95 TRP A CA 1
ATOM 719 C C . TRP A 1 95 ? 14.690 4.170 -16.060 1.00 93.69 95 TRP A C 1
ATOM 721 O O . TRP A 1 95 ? 14.545 4.111 -14.832 1.00 93.69 95 TRP A O 1
ATOM 731 N N . SER A 1 96 ? 14.639 5.335 -16.703 1.00 94.31 96 SER A N 1
ATOM 732 C CA . SER A 1 96 ? 14.279 6.600 -16.062 1.00 94.31 96 SER A CA 1
ATOM 733 C C . SER A 1 96 ? 12.797 6.629 -15.688 1.00 94.31 96 SER A C 1
ATOM 735 O O . SER A 1 96 ? 12.465 6.941 -14.540 1.00 94.31 96 SER A O 1
ATOM 737 N N . GLU A 1 97 ? 11.916 6.234 -16.607 1.00 94.25 97 GLU A N 1
ATOM 738 C CA . GLU A 1 97 ? 10.470 6.165 -16.386 1.00 94.25 97 GLU A CA 1
ATOM 739 C C . GLU A 1 97 ? 10.119 5.204 -15.251 1.00 94.25 97 GLU A C 1
ATOM 741 O O . GLU A 1 97 ? 9.435 5.591 -14.297 1.00 94.25 97 GLU A O 1
ATOM 746 N N . TRP A 1 98 ? 10.678 3.990 -15.275 1.00 94.88 98 TRP A N 1
ATOM 747 C CA . TRP A 1 98 ? 10.467 3.016 -14.206 1.00 94.88 98 TRP A CA 1
ATOM 748 C C . TRP A 1 98 ? 10.923 3.555 -12.843 1.00 94.88 98 TRP A C 1
ATOM 750 O O . TRP A 1 98 ? 10.208 3.442 -11.844 1.00 94.88 98 TRP A O 1
ATOM 760 N N . ARG A 1 99 ? 12.093 4.212 -12.776 1.00 94.88 99 ARG A N 1
ATOM 761 C CA . ARG A 1 99 ? 12.581 4.828 -11.527 1.00 94.88 99 ARG A CA 1
ATOM 762 C C . ARG A 1 99 ? 11.644 5.925 -11.033 1.00 94.88 99 ARG A C 1
ATOM 764 O O . ARG A 1 99 ? 11.398 5.996 -9.828 1.00 94.88 99 ARG A O 1
ATOM 771 N N . MET A 1 100 ? 11.125 6.770 -11.923 1.00 95.38 100 MET A N 1
ATOM 772 C CA . MET A 1 100 ? 10.167 7.817 -11.562 1.00 95.38 100 MET A CA 1
ATOM 773 C C . MET A 1 100 ? 8.877 7.221 -10.998 1.00 95.38 100 MET A C 1
ATOM 775 O O . MET A 1 100 ? 8.447 7.631 -9.917 1.00 95.38 100 MET A O 1
ATOM 779 N N . GLN A 1 101 ? 8.311 6.217 -11.672 1.00 94.06 101 GLN A N 1
ATOM 780 C CA . GLN A 1 101 ? 7.114 5.515 -11.213 1.00 94.06 101 GLN A CA 1
ATOM 781 C C . GLN A 1 101 ? 7.336 4.880 -9.835 1.00 94.06 101 GLN A C 1
ATOM 783 O O . GLN A 1 101 ? 6.549 5.094 -8.911 1.00 94.06 101 GLN A O 1
ATOM 788 N N . MET A 1 102 ? 8.445 4.160 -9.661 1.00 94.44 102 MET A N 1
ATOM 789 C CA . MET A 1 102 ? 8.780 3.513 -8.394 1.00 94.44 102 MET A CA 1
ATOM 790 C C . MET A 1 102 ? 9.038 4.513 -7.265 1.00 94.44 102 MET A C 1
ATOM 792 O O . MET A 1 102 ? 8.681 4.248 -6.117 1.00 94.44 102 MET A O 1
ATOM 796 N N . ASN A 1 103 ? 9.646 5.663 -7.555 1.00 94.88 103 ASN A N 1
ATOM 797 C CA . ASN A 1 103 ? 9.877 6.704 -6.554 1.00 94.88 103 ASN A CA 1
ATOM 798 C C . ASN A 1 103 ? 8.572 7.365 -6.107 1.00 94.88 103 ASN A C 1
ATOM 800 O O . ASN A 1 103 ? 8.365 7.521 -4.904 1.00 94.88 103 ASN A O 1
ATOM 804 N N . ALA A 1 104 ? 7.683 7.695 -7.048 1.00 93.38 104 ALA A N 1
ATOM 805 C CA . ALA A 1 104 ? 6.358 8.219 -6.728 1.00 93.38 104 ALA A CA 1
ATOM 806 C C . ALA A 1 104 ? 5.565 7.215 -5.880 1.00 93.38 104 ALA A C 1
ATOM 808 O O . ALA A 1 104 ? 5.039 7.561 -4.824 1.00 93.38 104 ALA A O 1
ATOM 809 N N . TRP A 1 105 ? 5.571 5.941 -6.278 1.00 93.69 105 TRP A N 1
ATOM 810 C CA . TRP A 1 105 ? 4.860 4.900 -5.546 1.00 93.69 105 TRP A CA 1
ATOM 811 C C . TRP A 1 105 ? 5.387 4.714 -4.116 1.00 93.69 105 TRP A C 1
ATOM 813 O O . TRP A 1 105 ? 4.591 4.634 -3.182 1.00 93.69 105 TRP A O 1
ATOM 823 N N . ARG A 1 106 ? 6.715 4.700 -3.915 1.00 93.50 106 ARG A N 1
ATOM 824 C CA . ARG A 1 106 ? 7.333 4.580 -2.579 1.00 93.50 106 ARG A CA 1
ATOM 825 C C . ARG A 1 106 ? 7.057 5.784 -1.682 1.00 93.50 106 ARG A C 1
ATOM 827 O O . ARG A 1 106 ? 6.987 5.613 -0.467 1.00 93.50 106 ARG A O 1
ATOM 834 N N . ALA A 1 107 ? 6.930 6.977 -2.260 1.00 92.81 107 ALA A N 1
ATOM 835 C CA . ALA A 1 107 ? 6.562 8.174 -1.511 1.00 92.81 107 ALA A CA 1
ATOM 836 C C . ALA A 1 107 ? 5.120 8.076 -0.984 1.00 92.81 107 ALA A C 1
ATOM 838 O O . ALA A 1 107 ? 4.871 8.382 0.182 1.00 92.81 107 ALA A O 1
ATOM 839 N N . ASP A 1 108 ? 4.199 7.572 -1.808 1.00 90.81 108 ASP A N 1
ATOM 840 C CA . ASP A 1 108 ? 2.794 7.380 -1.433 1.00 90.81 108 ASP A CA 1
ATOM 841 C C . ASP A 1 108 ? 2.566 6.156 -0.526 1.00 90.81 108 ASP A C 1
ATOM 843 O O . ASP A 1 108 ? 1.629 6.147 0.285 1.00 90.81 108 ASP A O 1
ATOM 847 N N . HIS A 1 109 ? 3.438 5.143 -0.624 1.00 92.62 109 HIS A N 1
ATOM 848 C CA . HIS A 1 109 ? 3.358 3.884 0.123 1.00 92.62 109 HIS A CA 1
ATOM 849 C C . HIS A 1 109 ? 4.657 3.576 0.887 1.00 92.62 109 HIS A C 1
ATOM 851 O O . HIS A 1 109 ? 5.406 2.659 0.519 1.00 92.62 109 HIS A O 1
ATOM 857 N N . PRO A 1 110 ? 4.938 4.298 1.990 1.00 87.88 110 PRO A N 1
ATOM 858 C CA . PRO A 1 110 ? 6.066 3.981 2.857 1.00 87.88 110 PRO A CA 1
ATOM 859 C C . PRO A 1 110 ? 5.986 2.527 3.335 1.00 87.88 110 PRO A C 1
ATOM 861 O O . PRO A 1 110 ? 4.925 2.055 3.734 1.00 87.88 110 PRO A O 1
ATOM 864 N N . ALA A 1 111 ? 7.107 1.805 3.268 1.00 87.81 111 ALA A N 1
ATOM 865 C CA . ALA A 1 111 ? 7.198 0.365 3.543 1.00 87.81 111 ALA A CA 1
ATOM 866 C C . ALA A 1 111 ? 6.352 -0.555 2.634 1.00 87.81 111 ALA A C 1
ATOM 868 O O . ALA A 1 111 ? 6.380 -1.768 2.831 1.00 87.81 111 ALA A O 1
ATOM 869 N N . GLY A 1 112 ? 5.684 -0.033 1.597 1.00 87.12 112 GLY A N 1
ATOM 870 C CA . GLY A 1 112 ? 4.822 -0.815 0.708 1.00 87.12 112 GLY A CA 1
ATOM 871 C C . GLY A 1 112 ? 5.542 -1.978 0.019 1.00 87.12 112 GLY A C 1
ATOM 872 O O . GLY A 1 112 ? 4.971 -3.054 -0.107 1.00 87.12 112 GLY A O 1
ATOM 873 N N . VAL A 1 113 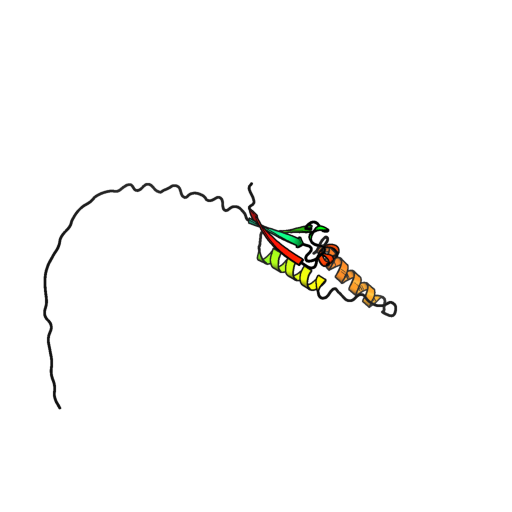? 6.812 -1.801 -0.375 1.00 88.81 113 VAL A N 1
ATOM 874 C CA . VAL A 1 113 ? 7.606 -2.881 -1.001 1.00 88.81 113 VAL A CA 1
ATOM 875 C C . VAL A 1 113 ? 7.771 -4.062 -0.043 1.00 88.81 113 VAL A C 1
ATOM 877 O O . VAL A 1 113 ? 7.597 -5.205 -0.439 1.00 88.81 113 VAL A O 1
ATOM 880 N N . VAL A 1 114 ? 8.074 -3.786 1.229 1.00 88.62 114 VAL A N 1
ATOM 881 C CA . VAL A 1 114 ? 8.224 -4.824 2.263 1.00 88.62 114 VAL A CA 1
ATOM 882 C C . VAL A 1 114 ? 6.864 -5.417 2.623 1.00 88.62 114 VAL A C 1
ATOM 884 O O . VAL A 1 114 ? 6.744 -6.621 2.832 1.00 88.62 114 VAL A O 1
ATOM 887 N N . ALA A 1 115 ? 5.827 -4.578 2.674 1.00 88.81 115 ALA A N 1
ATOM 888 C CA . ALA A 1 115 ? 4.460 -5.009 2.913 1.00 88.81 115 ALA A CA 1
ATOM 889 C C . ALA A 1 115 ? 3.977 -5.977 1.825 1.00 88.81 115 ALA A C 1
ATOM 891 O O . ALA A 1 115 ? 3.311 -6.952 2.149 1.00 88.81 115 ALA A O 1
ATOM 892 N N . ALA A 1 116 ? 4.353 -5.767 0.559 1.00 86.06 116 ALA A N 1
ATOM 893 C CA . ALA A 1 116 ? 3.977 -6.643 -0.548 1.00 86.06 116 ALA A CA 1
ATOM 894 C C . ALA A 1 116 ? 4.366 -8.115 -0.305 1.00 86.06 116 ALA A C 1
ATOM 896 O O . ALA A 1 116 ? 3.634 -9.021 -0.696 1.00 86.06 116 ALA A O 1
ATOM 897 N N . ASP A 1 117 ? 5.456 -8.376 0.422 1.00 86.00 117 ASP A N 1
ATOM 898 C CA . ASP A 1 117 ? 5.900 -9.737 0.745 1.00 86.00 117 ASP A CA 1
ATOM 899 C C . ASP A 1 117 ? 4.992 -10.469 1.745 1.00 86.00 117 ASP A C 1
ATOM 901 O O . ASP A 1 117 ? 5.158 -11.674 1.955 1.00 86.00 117 ASP A O 1
ATOM 905 N N . TYR A 1 118 ? 4.091 -9.762 2.430 1.00 87.38 118 TYR A N 1
ATOM 906 C CA . TYR A 1 118 ? 3.183 -10.339 3.422 1.00 87.38 118 TYR A CA 1
ATOM 907 C C . TYR A 1 118 ? 1.950 -10.989 2.784 1.00 87.38 118 TYR A C 1
ATOM 909 O O . TYR A 1 118 ? 1.356 -11.865 3.409 1.00 87.38 118 TYR A O 1
ATOM 917 N N . GLN A 1 119 ? 1.621 -10.636 1.534 1.00 84.38 119 GLN A N 1
ATOM 918 C CA . GLN A 1 119 ? 0.549 -11.216 0.704 1.00 84.38 119 GLN A CA 1
ATOM 919 C C . GLN A 1 119 ? -0.885 -10.966 1.198 1.00 84.38 119 GLN A C 1
ATOM 921 O O . GLN A 1 119 ? -1.810 -10.969 0.392 1.00 84.38 119 GLN A O 1
ATOM 926 N N . HIS A 1 120 ? -1.092 -10.740 2.498 1.00 89.00 120 HIS A N 1
ATOM 927 C CA . HIS A 1 120 ? -2.382 -10.351 3.052 1.00 89.00 120 HIS A CA 1
ATOM 928 C C . HIS A 1 120 ? -2.335 -8.956 3.644 1.00 89.00 120 HIS A C 1
ATOM 930 O O . HIS A 1 120 ? -1.398 -8.558 4.339 1.00 89.00 120 HIS A O 1
ATOM 936 N N . PHE A 1 121 ? -3.419 -8.233 3.410 1.00 91.69 121 PHE A N 1
ATOM 937 C CA . PHE A 1 121 ? -3.577 -6.851 3.809 1.00 91.69 121 PHE A CA 1
ATOM 938 C C . PHE A 1 121 ? -4.994 -6.648 4.336 1.00 91.69 121 PHE A C 1
ATOM 940 O O . PHE A 1 121 ? -5.928 -7.318 3.891 1.00 91.69 121 PHE A O 1
ATOM 947 N N . GLY A 1 122 ? -5.160 -5.738 5.289 1.00 93.12 122 GLY A N 1
ATOM 948 C CA . GLY A 1 122 ? -6.468 -5.444 5.853 1.00 93.12 122 GLY A CA 1
ATOM 949 C C . GLY A 1 122 ? -6.544 -4.059 6.471 1.00 93.12 122 GLY A C 1
ATOM 950 O O . GLY A 1 122 ? -5.530 -3.489 6.881 1.00 93.12 122 GLY A O 1
ATOM 951 N N . VAL A 1 123 ? -7.770 -3.545 6.545 1.00 95.44 123 VAL A N 1
ATOM 952 C CA . VAL A 1 123 ? -8.111 -2.323 7.272 1.00 95.44 123 VAL A CA 1
ATOM 953 C C . VAL A 1 123 ? -8.827 -2.695 8.564 1.00 95.44 123 VAL A C 1
ATOM 955 O O . VAL A 1 123 ? -9.816 -3.431 8.546 1.00 95.44 123 VAL A O 1
ATOM 958 N N . TYR A 1 124 ? -8.329 -2.164 9.674 1.00 93.75 124 TYR A N 1
ATOM 959 C CA . TYR A 1 124 ? -8.815 -2.433 11.020 1.00 93.75 124 TYR A CA 1
ATOM 960 C C . TYR A 1 124 ? -9.391 -1.163 11.636 1.00 93.75 124 TYR A C 1
ATOM 962 O O . TYR A 1 124 ? -8.738 -0.117 11.642 1.00 93.75 124 TYR A O 1
ATOM 970 N N . ASP A 1 125 ? -10.592 -1.277 12.191 1.00 93.69 125 ASP A N 1
ATOM 971 C CA . ASP A 1 125 ? -11.275 -0.180 12.867 1.00 93.69 125 ASP A CA 1
ATOM 972 C C . ASP A 1 125 ? -10.728 -0.058 14.297 1.00 93.69 125 ASP A C 1
ATOM 974 O O . ASP A 1 125 ? -10.805 -0.998 15.092 1.00 93.69 125 ASP A O 1
ATOM 978 N N . LEU A 1 126 ? -10.155 1.098 14.627 1.00 90.25 126 LEU A N 1
ATOM 979 C CA . LEU A 1 126 ? -9.572 1.380 15.935 1.00 90.25 126 LEU A CA 1
ATOM 980 C C . LEU A 1 126 ? -10.330 2.530 16.610 1.00 90.25 126 LEU A C 1
ATOM 982 O O . LEU A 1 126 ? -10.344 3.645 16.081 1.00 90.25 126 LEU A O 1
ATOM 986 N N . PRO A 1 127 ? -10.934 2.311 17.789 1.00 88.06 127 PRO A N 1
ATOM 987 C CA . PRO A 1 127 ? -11.550 3.394 18.543 1.00 88.06 127 PRO A CA 1
ATOM 988 C C . PRO A 1 127 ? -10.466 4.314 19.129 1.00 88.06 127 PRO A C 1
ATOM 990 O O . PRO A 1 127 ? -9.581 3.859 19.855 1.00 88.06 127 PRO A O 1
ATOM 993 N N . LEU A 1 128 ? -10.531 5.620 18.857 1.00 76.50 128 LEU A N 1
ATOM 994 C CA . LEU A 1 128 ? -9.708 6.615 19.548 1.00 76.50 128 LEU A CA 1
ATOM 995 C C . LEU A 1 128 ? -10.319 6.915 20.924 1.00 76.50 128 LEU A C 1
ATOM 997 O O . LEU A 1 128 ? -11.371 7.550 21.008 1.00 76.50 128 LEU A O 1
ATOM 1001 N N . GLY A 1 129 ? -9.634 6.503 21.995 1.00 61.09 129 GLY A N 1
ATOM 1002 C CA . GLY A 1 129 ? -9.972 6.895 23.371 1.00 61.09 129 GLY A CA 1
ATOM 1003 C C . GLY A 1 129 ? -10.039 5.757 24.391 1.00 61.09 129 GLY A C 1
ATOM 1004 O O . GLY A 1 129 ? -11.034 5.669 25.109 1.00 61.09 129 GLY A O 1
ATOM 1005 N N . LEU A 1 130 ? -9.003 4.912 24.457 1.00 53.44 130 LEU A N 1
ATOM 1006 C CA . LEU A 1 130 ? -8.777 4.019 25.604 1.00 53.44 130 LEU A CA 1
ATOM 1007 C C . LEU A 1 130 ? -8.265 4.800 26.821 1.00 53.44 130 LEU A C 1
ATOM 1009 O O . LEU A 1 130 ? -7.388 5.673 26.624 1.00 53.44 130 LEU A O 1
#

Organism: NCBI:txid192088

Sequence (130 aa):
MTGKSATAPKGLVAAVNQGDKSPWLTAAPRSTERSMATVFLVMATASGFRASERQPLPLRVFVDRSEADGWLDKLIDYHVSPPEQPHGSDNEEDWSEWRMQMNAWRADHPAGVVAADYQHFGVYDLPLGL

Solvent-accessible surface area (backbone atoms only — not comparable to full-atom values): 8398 Å² total; per-residue (Å²): 132,87,82,87,90,84,85,85,87,89,77,88,80,89,81,88,86,84,86,82,91,76,84,84,83,71,80,70,77,75,76,74,70,71,74,59,53,52,32,25,37,32,31,26,32,39,60,75,97,46,32,89,78,40,78,69,43,8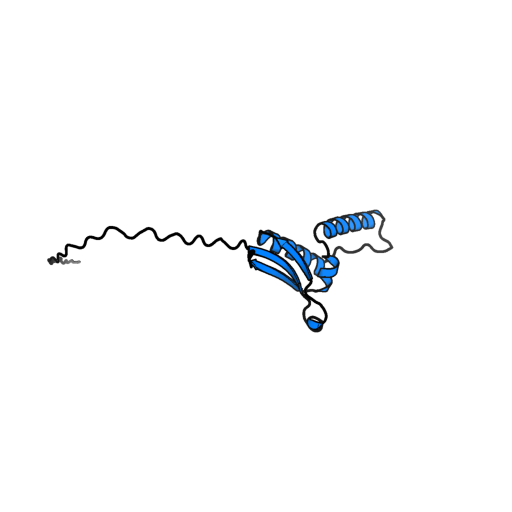0,65,51,77,28,77,45,64,67,62,37,52,58,54,48,50,55,47,50,47,43,53,77,59,53,83,78,77,74,56,96,87,56,56,72,64,56,52,49,53,50,50,53,53,52,51,55,49,43,71,78,32,65,66,42,77,67,41,36,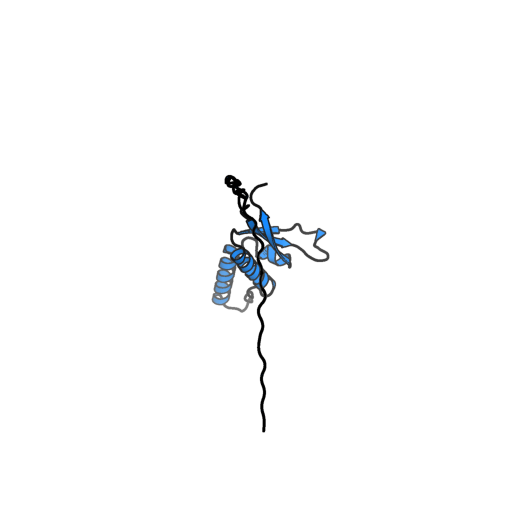77,26,81,35,73,49,76,43,85,41,72,56,80,130

pLDDT: mean 77.22, std 20.65, range [35.22, 96.69]

Foldseek 3Di:
DDDDDDDDDDDDDDDDDDDDDDDDPDDDPPPPPVVQQKKKWKWFAADDPCRVVDDIGTWDIGSDPVVSVVLQVLLLCCLVPNPDADDPPDDVVSNVVSVVVVVVSCVSGPCSVVSSVRNDMDIDIDGHDD